Protein AF-A0A316RYY3-F1 (afdb_monomer_lite)

Foldseek 3Di:
DPPPVVVVVVVVVVVVVVVVVLLVLLVVLLVLQVQQPDDPVPSVVSSVCCVPVHSVVSVVVSVPRDRDD

Secondary structure (DSSP, 8-state):
--TTHHHHHHHHHHHHHHHHHHHHHHHHHHHHHHHTT--GGGHHHHHHHHHHT-HHHHHHHHHHSPP--

Radius of gyration: 16.87 Å; chains: 1; bounding box: 46×18×46 Å

Sequence (69 aa):
MQSTVIPTVILIAFYAAVLAAYFGSIRYLVDIIQMKGYPVQKRWPFYFIGVFATPIILGLIACAIPDKS

pLDDT: mean 85.88, std 9.18, range [55.44, 96.44]

Structure (mmCIF, N/CA/C/O backbone):
data_AF-A0A316RYY3-F1
#
_entry.id   AF-A0A316RYY3-F1
#
loop_
_atom_site.group_PDB
_atom_site.id
_atom_site.type_symbol
_atom_site.label_atom_id
_atom_site.label_alt_id
_atom_site.label_comp_id
_atom_site.label_asym_id
_atom_site.label_entity_id
_atom_site.label_seq_id
_atom_site.pdbx_PDB_ins_code
_atom_site.Cartn_x
_atom_site.Cartn_y
_atom_site.Cartn_z
_atom_site.occupancy
_atom_site.B_iso_or_equiv
_atom_site.auth_seq_id
_atom_site.auth_comp_id
_atom_site.auth_asym_id
_atom_site.auth_atom_id
_atom_site.pdbx_PDB_model_num
ATOM 1 N N . MET A 1 1 ? 21.667 -6.949 -31.025 1.00 55.44 1 MET A N 1
ATOM 2 C CA . MET A 1 1 ? 21.565 -6.671 -29.572 1.00 55.44 1 MET A CA 1
ATOM 3 C C . MET A 1 1 ? 20.589 -5.544 -29.204 1.00 55.44 1 MET A C 1
ATOM 5 O O . MET A 1 1 ? 20.199 -5.482 -28.052 1.00 55.44 1 MET A O 1
ATOM 9 N N . GLN A 1 2 ? 20.143 -4.686 -30.134 1.00 60.28 2 GLN A N 1
ATOM 10 C CA . GLN A 1 2 ? 19.298 -3.519 -29.814 1.00 60.28 2 GLN A CA 1
ATOM 11 C C . GLN A 1 2 ? 17.786 -3.823 -29.676 1.00 60.28 2 GLN A C 1
ATOM 13 O O . GLN A 1 2 ? 17.070 -3.053 -29.044 1.00 60.28 2 GLN A O 1
ATOM 18 N N . SER A 1 3 ? 17.282 -4.947 -30.214 1.00 68.19 3 SER A N 1
ATOM 19 C CA . SER A 1 3 ? 15.830 -5.217 -30.259 1.00 68.19 3 SER A CA 1
ATOM 20 C C . SER A 1 3 ? 15.207 -5.653 -28.926 1.00 68.19 3 SER A C 1
ATOM 22 O O . SER A 1 3 ? 13.999 -5.531 -28.762 1.00 68.19 3 SER A O 1
ATOM 24 N N . THR A 1 4 ? 15.998 -6.125 -27.957 1.00 78.19 4 THR A N 1
ATOM 25 C CA . THR A 1 4 ? 15.492 -6.608 -26.657 1.00 78.19 4 THR A CA 1
ATOM 26 C C . THR A 1 4 ? 15.441 -5.523 -25.582 1.00 78.19 4 THR A C 1
ATOM 28 O O . THR A 1 4 ? 14.765 -5.693 -24.570 1.00 78.19 4 THR A O 1
ATOM 31 N N . VAL A 1 5 ? 16.105 -4.382 -25.787 1.00 84.25 5 VAL A N 1
ATOM 32 C CA . VAL A 1 5 ? 16.179 -3.302 -24.788 1.00 84.25 5 VAL A CA 1
ATOM 33 C C . VAL A 1 5 ? 14.831 -2.594 -24.637 1.00 84.25 5 VAL A C 1
ATOM 35 O O . VAL A 1 5 ? 14.342 -2.436 -23.524 1.00 84.25 5 VAL A O 1
ATOM 38 N N . ILE A 1 6 ? 14.192 -2.231 -25.752 1.00 85.75 6 ILE A N 1
ATOM 39 C CA . ILE A 1 6 ? 12.890 -1.545 -25.770 1.00 85.75 6 ILE A CA 1
ATOM 40 C C . ILE A 1 6 ? 11.799 -2.341 -25.028 1.00 85.75 6 ILE A C 1
ATOM 42 O O . ILE A 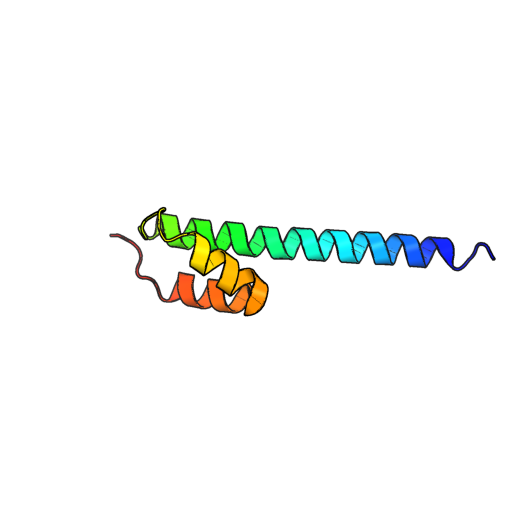1 6 ? 11.202 -1.780 -24.106 1.00 85.75 6 ILE A O 1
ATOM 46 N N . PRO A 1 7 ? 11.541 -3.630 -25.341 1.00 90.62 7 PRO A N 1
ATOM 47 C CA . PRO A 1 7 ? 10.529 -4.394 -24.614 1.00 90.62 7 PRO A CA 1
ATOM 48 C C . PRO A 1 7 ? 10.882 -4.557 -23.130 1.00 90.62 7 PRO A C 1
ATOM 50 O O . PRO A 1 7 ? 9.988 -4.529 -22.290 1.00 90.62 7 PRO A O 1
ATOM 53 N N . THR A 1 8 ? 12.171 -4.648 -22.787 1.00 91.69 8 THR A N 1
ATOM 54 C CA . THR A 1 8 ? 12.620 -4.737 -21.388 1.00 91.69 8 THR A CA 1
ATOM 55 C C . THR A 1 8 ? 12.305 -3.459 -20.609 1.00 91.69 8 THR A C 1
ATOM 57 O O . THR A 1 8 ? 11.779 -3.529 -19.501 1.00 91.69 8 THR A O 1
ATOM 60 N N . VAL A 1 9 ? 12.562 -2.284 -21.190 1.00 93.56 9 VAL A N 1
ATOM 61 C CA . VAL A 1 9 ? 12.261 -0.989 -20.555 1.00 93.56 9 VAL A CA 1
ATOM 62 C C . VAL A 1 9 ? 10.756 -0.811 -20.344 1.00 93.56 9 VAL A C 1
ATOM 64 O O . VAL A 1 9 ? 10.339 -0.399 -19.262 1.00 93.56 9 VAL A O 1
ATOM 67 N N . ILE A 1 10 ? 9.937 -1.168 -21.338 1.00 94.62 10 ILE A N 1
ATOM 68 C CA . ILE A 1 10 ? 8.469 -1.111 -21.225 1.00 94.62 10 ILE A CA 1
ATOM 69 C C . ILE A 1 10 ? 7.983 -2.021 -20.095 1.00 94.62 10 ILE A C 1
ATOM 71 O O . ILE A 1 10 ? 7.153 -1.615 -19.285 1.00 94.62 10 ILE A O 1
ATOM 75 N N . LEU A 1 11 ? 8.526 -3.235 -20.013 1.00 95.12 11 LEU A N 1
ATOM 76 C CA . LEU A 1 11 ? 8.157 -4.209 -18.993 1.00 95.12 11 LEU A CA 1
ATOM 77 C C . LEU A 1 11 ? 8.517 -3.709 -17.585 1.00 95.12 11 LEU A C 1
ATOM 79 O O . LEU A 1 11 ? 7.682 -3.769 -16.686 1.00 95.12 11 LEU A O 1
ATOM 83 N N . ILE A 1 12 ? 9.709 -3.130 -17.403 1.00 95.62 12 ILE A N 1
ATOM 84 C CA . ILE A 1 12 ? 10.120 -2.512 -16.131 1.00 95.62 12 ILE A CA 1
ATOM 85 C C . ILE A 1 12 ? 9.184 -1.357 -15.751 1.00 95.62 12 ILE A C 1
ATOM 87 O O . ILE A 1 12 ? 8.718 -1.296 -14.612 1.00 95.62 12 ILE A O 1
ATOM 91 N N . ALA A 1 13 ? 8.877 -0.461 -16.693 1.00 95.88 13 ALA A N 1
ATOM 92 C CA . ALA A 1 13 ? 7.977 0.665 -16.451 1.00 95.88 13 ALA A CA 1
ATOM 93 C C . ALA A 1 13 ? 6.563 0.196 -16.073 1.00 95.88 13 ALA A C 1
ATOM 95 O O . ALA A 1 13 ? 5.956 0.743 -15.150 1.00 95.88 13 ALA A O 1
ATOM 96 N N . PHE A 1 14 ? 6.063 -0.852 -16.732 1.00 96.44 14 PHE A N 1
ATOM 97 C CA . PHE A 1 14 ? 4.779 -1.463 -16.409 1.00 96.44 14 PHE A CA 1
ATOM 98 C C . PHE A 1 14 ? 4.766 -2.029 -14.984 1.00 96.44 14 PHE A C 1
ATOM 100 O O . PHE A 1 14 ? 3.874 -1.696 -14.207 1.00 96.44 14 PHE A O 1
ATOM 107 N N . TYR A 1 15 ? 5.779 -2.811 -14.595 1.00 95.88 15 TYR A N 1
ATOM 108 C CA . TYR A 1 15 ? 5.872 -3.336 -13.229 1.00 95.88 15 TYR A CA 1
ATOM 109 C C . TYR A 1 15 ? 5.989 -2.228 -12.178 1.00 95.88 15 TYR A C 1
ATOM 111 O O . TYR A 1 15 ? 5.350 -2.320 -11.131 1.00 95.88 15 TYR A O 1
ATOM 119 N N . ALA A 1 16 ? 6.742 -1.161 -12.457 1.00 95.94 16 ALA A N 1
ATOM 120 C CA . ALA A 1 16 ? 6.833 -0.009 -11.563 1.00 95.94 16 ALA A CA 1
ATOM 121 C C . ALA A 1 16 ? 5.474 0.693 -11.390 1.00 95.94 16 ALA A C 1
ATOM 123 O O . ALA A 1 16 ? 5.090 1.027 -10.267 1.00 95.94 16 ALA A O 1
ATOM 124 N N . ALA A 1 17 ? 4.715 0.865 -12.477 1.00 96.19 17 ALA A N 1
ATOM 125 C CA . ALA A 1 17 ? 3.373 1.440 -12.434 1.00 96.19 17 ALA A CA 1
ATOM 126 C C . ALA A 1 17 ? 2.389 0.551 -11.654 1.00 96.19 17 ALA A C 1
ATOM 128 O O . ALA A 1 17 ? 1.632 1.056 -10.825 1.00 96.19 17 ALA A O 1
ATOM 129 N N . VAL A 1 18 ? 2.438 -0.769 -11.859 1.00 95.44 18 VAL A N 1
ATOM 130 C CA . VAL A 1 18 ? 1.624 -1.740 -11.109 1.00 95.44 18 VAL A CA 1
ATOM 131 C C . VAL A 1 18 ? 1.961 -1.698 -9.620 1.00 95.44 18 VAL A C 1
ATOM 133 O O . VAL A 1 18 ? 1.055 -1.671 -8.789 1.00 95.44 18 VAL A O 1
ATOM 136 N N . LEU A 1 19 ? 3.246 -1.629 -9.268 1.00 94.12 19 LEU A N 1
ATOM 137 C CA . LEU A 1 19 ? 3.688 -1.520 -7.881 1.00 94.12 19 LEU A CA 1
ATOM 138 C C . LEU A 1 19 ? 3.168 -0.226 -7.231 1.00 94.12 19 LEU A C 1
ATOM 140 O O . LEU A 1 19 ? 2.637 -0.253 -6.120 1.00 94.12 19 LEU A O 1
ATOM 144 N N . ALA A 1 20 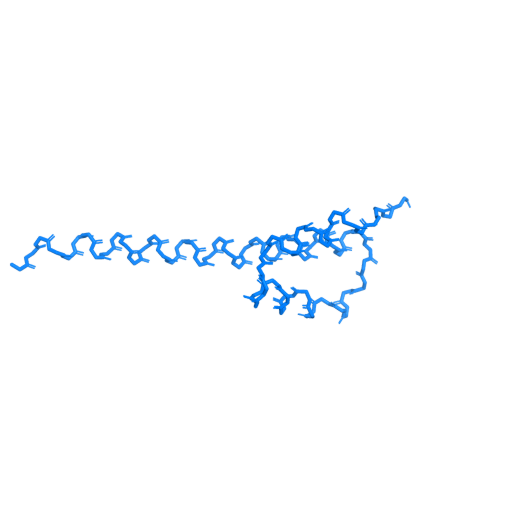? 3.262 0.905 -7.934 1.00 94.62 2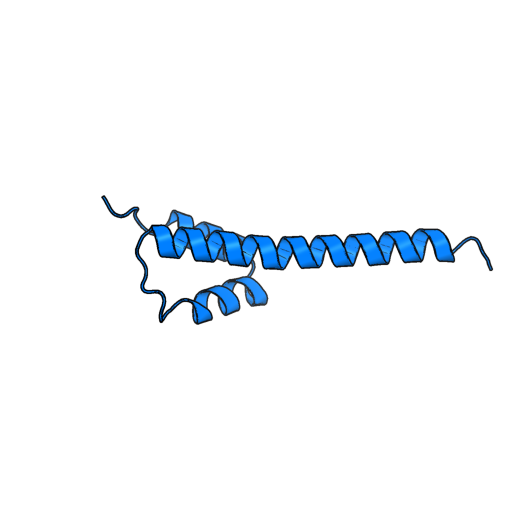0 ALA A N 1
ATOM 145 C CA . ALA A 1 20 ? 2.738 2.181 -7.454 1.00 94.62 20 ALA A CA 1
ATOM 146 C C . ALA A 1 20 ? 1.212 2.135 -7.259 1.00 94.62 20 ALA A C 1
ATOM 148 O O . ALA A 1 20 ? 0.711 2.572 -6.220 1.00 94.62 20 ALA A O 1
ATOM 149 N N . ALA A 1 21 ? 0.478 1.552 -8.212 1.00 94.25 21 ALA A N 1
ATOM 150 C CA . ALA A 1 21 ? -0.967 1.361 -8.114 1.00 94.25 21 ALA A CA 1
ATOM 151 C C . ALA A 1 21 ? -1.350 0.444 -6.939 1.00 94.25 21 ALA A C 1
ATOM 153 O O . ALA A 1 21 ? -2.309 0.730 -6.220 1.00 94.25 21 ALA A O 1
ATOM 154 N N . TYR A 1 22 ? -0.568 -0.610 -6.689 1.00 93.25 22 TYR A N 1
ATOM 155 C CA . TYR A 1 22 ? -0.762 -1.524 -5.566 1.00 93.25 22 TYR A CA 1
ATOM 156 C C . TYR A 1 22 ? -0.699 -0.786 -4.223 1.00 93.25 22 TYR A C 1
ATOM 158 O O . TYR A 1 22 ? -1.675 -0.783 -3.470 1.00 93.25 22 TYR A O 1
ATOM 166 N N . PHE A 1 23 ? 0.397 -0.075 -3.948 1.00 93.00 23 PHE A N 1
ATOM 167 C CA . PHE A 1 23 ? 0.532 0.694 -2.705 1.00 93.00 23 PHE A CA 1
ATOM 168 C C . PHE A 1 23 ? -0.456 1.867 -2.620 1.00 93.00 23 PHE A C 1
ATOM 170 O O . PHE A 1 23 ? -0.954 2.175 -1.533 1.00 93.00 23 PHE A O 1
ATOM 177 N N . GLY A 1 24 ? -0.789 2.488 -3.757 1.00 93.62 24 GLY A N 1
ATOM 178 C CA . GLY A 1 24 ? -1.822 3.518 -3.845 1.00 93.62 24 GLY A CA 1
ATOM 179 C C . GLY A 1 24 ? -3.197 3.003 -3.410 1.00 93.62 24 GLY A C 1
ATOM 180 O O . GLY A 1 24 ? -3.853 3.637 -2.584 1.00 93.62 24 GLY A O 1
ATOM 181 N N . SER A 1 25 ? -3.597 1.820 -3.889 1.00 93.12 25 SER A N 1
ATOM 182 C CA . SER A 1 25 ? -4.875 1.195 -3.526 1.00 93.12 25 SER A CA 1
ATOM 183 C C . SER A 1 25 ? -4.965 0.874 -2.031 1.00 93.12 25 SER A C 1
ATOM 185 O O . SER A 1 25 ? -5.977 1.173 -1.399 1.00 93.12 25 SER A O 1
ATOM 187 N N . ILE A 1 26 ? -3.880 0.365 -1.435 1.00 93.25 26 ILE A N 1
ATOM 188 C CA . ILE A 1 26 ? -3.793 0.102 0.007 1.00 93.25 26 ILE A CA 1
ATOM 189 C C . ILE A 1 26 ? -4.008 1.396 0.788 1.00 93.25 26 ILE A C 1
ATOM 191 O O . ILE A 1 26 ? -4.834 1.438 1.696 1.00 93.25 26 ILE A O 1
ATOM 195 N N . ARG A 1 27 ? -3.292 2.468 0.427 1.00 92.31 27 ARG A N 1
ATOM 196 C CA . ARG A 1 27 ? -3.432 3.764 1.097 1.00 92.31 27 ARG A CA 1
ATOM 197 C C . ARG A 1 27 ? -4.865 4.286 1.015 1.00 92.31 27 ARG A C 1
ATOM 199 O O . ARG A 1 27 ? -5.399 4.695 2.039 1.00 92.31 27 ARG A O 1
ATOM 206 N N . TYR A 1 28 ? -5.478 4.224 -0.164 1.00 92.25 28 TYR A N 1
ATOM 207 C CA . TYR A 1 28 ? -6.843 4.700 -0.375 1.00 92.25 28 TYR A CA 1
ATOM 208 C C . TYR A 1 28 ? -7.867 3.920 0.462 1.00 92.25 28 TYR A C 1
ATOM 210 O O . TYR A 1 28 ? -8.722 4.508 1.118 1.00 92.25 28 TYR A O 1
ATOM 218 N N . LEU A 1 29 ? -7.740 2.592 0.512 1.00 91.19 29 LEU A N 1
ATOM 219 C CA . LEU A 1 29 ? -8.612 1.735 1.317 1.00 91.19 29 LEU A CA 1
ATOM 220 C C . LEU A 1 29 ? -8.448 1.976 2.817 1.00 91.19 29 LEU A C 1
ATOM 222 O O . LEU A 1 29 ? -9.432 2.036 3.551 1.00 91.19 29 LEU A O 1
ATOM 226 N N . VAL A 1 30 ? -7.211 2.155 3.273 1.00 90.12 30 VAL A N 1
ATOM 227 C CA . VAL A 1 30 ? -6.929 2.521 4.661 1.00 90.12 30 VAL A CA 1
ATOM 228 C C . VAL A 1 30 ? -7.561 3.873 5.005 1.00 90.12 30 VAL A C 1
ATOM 230 O O . VAL A 1 30 ? -8.130 4.010 6.086 1.00 90.12 30 VAL A O 1
ATOM 233 N N . ASP A 1 31 ? -7.509 4.847 4.096 1.00 89.81 31 ASP A N 1
ATOM 234 C CA . ASP A 1 31 ? -8.132 6.160 4.294 1.00 89.81 31 ASP A CA 1
ATOM 235 C C . ASP A 1 31 ? -9.663 6.044 4.396 1.00 89.81 31 ASP A C 1
ATOM 237 O O . ASP A 1 31 ? -10.255 6.630 5.301 1.00 89.81 31 ASP A O 1
ATOM 241 N N . ILE A 1 32 ? -10.304 5.207 3.570 1.00 89.19 32 ILE A N 1
ATOM 242 C CA . ILE A 1 32 ? -11.747 4.911 3.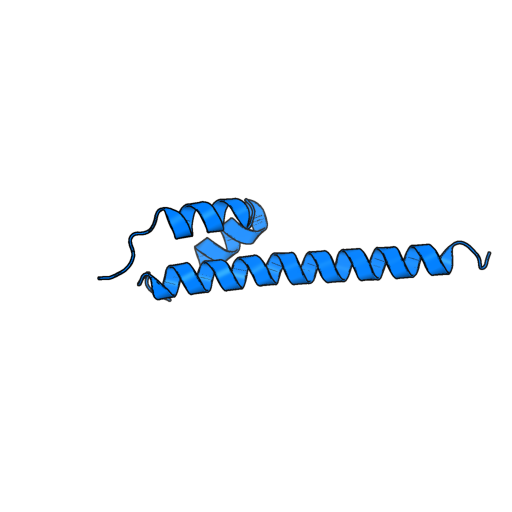672 1.00 89.19 32 ILE A CA 1
ATOM 243 C C . ILE A 1 32 ? -12.096 4.310 5.041 1.00 89.19 32 ILE A C 1
ATOM 245 O O . ILE A 1 32 ? -13.051 4.740 5.689 1.00 89.19 32 ILE A O 1
ATOM 249 N N . ILE A 1 33 ? -11.311 3.339 5.515 1.00 88.38 33 ILE A N 1
ATOM 250 C CA . ILE A 1 33 ? -11.507 2.723 6.837 1.00 88.38 33 ILE A CA 1
ATOM 251 C C . ILE A 1 33 ? -11.414 3.781 7.950 1.00 88.38 33 ILE A C 1
ATOM 253 O O . ILE A 1 33 ? -12.182 3.749 8.914 1.00 88.38 33 ILE A O 1
ATOM 257 N N . GLN A 1 34 ? -10.510 4.752 7.814 1.00 88.00 34 GLN A N 1
ATOM 258 C CA . GLN A 1 34 ? -10.392 5.863 8.759 1.00 88.00 34 GLN A CA 1
ATOM 259 C C . GLN A 1 34 ? -11.569 6.838 8.688 1.00 88.00 34 GLN A C 1
ATOM 261 O O . GLN A 1 34 ? -12.027 7.291 9.736 1.00 88.00 34 GLN A O 1
ATOM 266 N N . MET A 1 35 ? -12.093 7.126 7.493 1.00 86.44 35 MET A N 1
ATOM 267 C CA . MET A 1 35 ? -13.300 7.947 7.316 1.00 86.44 35 MET A CA 1
ATOM 268 C C . MET A 1 35 ? -14.525 7.301 7.972 1.00 86.44 35 MET A C 1
ATOM 270 O O . MET A 1 35 ? -15.318 7.990 8.608 1.00 86.44 35 MET A O 1
ATOM 274 N N . LYS A 1 36 ? -14.606 5.967 7.942 1.00 86.06 36 LYS A N 1
ATOM 275 C CA . LYS A 1 36 ? -15.588 5.171 8.700 1.00 86.06 36 LYS A CA 1
ATOM 276 C C . LYS A 1 36 ? -15.357 5.199 10.215 1.00 86.06 36 LYS A C 1
ATOM 278 O O . LYS A 1 36 ? -16.113 4.622 10.988 1.00 86.06 36 LYS A O 1
ATOM 283 N N . GLY A 1 37 ? -14.323 5.902 10.673 1.00 80.88 37 GLY A N 1
ATOM 284 C CA . GLY A 1 37 ? -14.157 6.273 12.063 1.00 80.88 37 GLY A CA 1
ATOM 285 C C . GLY A 1 37 ? -13.307 5.343 12.910 1.00 80.88 37 GLY A C 1
ATOM 286 O O . GLY A 1 37 ? -13.348 5.468 14.141 1.00 80.88 37 GLY A O 1
ATOM 287 N N . TYR A 1 38 ? -12.542 4.455 12.276 1.00 81.38 38 TYR A N 1
ATOM 288 C CA . TYR A 1 38 ? -11.510 3.677 12.949 1.00 81.38 38 TYR A CA 1
ATOM 289 C C . TYR A 1 38 ? -10.359 4.580 13.428 1.00 81.38 38 TYR A C 1
ATOM 291 O O . TYR A 1 38 ? -9.922 5.474 12.698 1.00 81.38 38 TYR A O 1
ATOM 299 N N . PRO A 1 39 ? -9.825 4.353 14.642 1.00 77.00 39 PRO A N 1
ATOM 300 C CA . PRO A 1 39 ? -8.793 5.205 15.219 1.00 77.00 39 PRO A CA 1
ATOM 301 C C . PRO A 1 39 ? -7.491 5.160 14.410 1.00 77.00 39 PRO A C 1
ATOM 303 O O . PRO A 1 39 ? -6.961 4.090 14.101 1.00 77.00 39 PRO A O 1
ATOM 306 N N . VAL A 1 40 ? -6.919 6.341 14.152 1.00 71.19 40 VAL A N 1
ATOM 307 C CA . VAL A 1 40 ? -5.684 6.532 13.367 1.00 71.19 40 VAL A CA 1
ATOM 308 C C . VAL A 1 40 ? -4.487 5.767 13.949 1.00 71.19 40 VAL A C 1
ATOM 310 O O . VAL A 1 40 ? -3.622 5.306 13.209 1.00 71.19 40 VAL A O 1
ATOM 313 N N . GLN A 1 41 ? -4.464 5.542 15.263 1.00 73.19 41 GLN A N 1
ATOM 314 C CA . GLN A 1 41 ? -3.411 4.781 15.950 1.00 73.19 41 GLN A CA 1
ATOM 315 C C . GLN A 1 41 ? -3.351 3.305 15.516 1.00 73.19 41 GLN A C 1
ATOM 317 O O . GLN A 1 41 ? -2.297 2.682 15.607 1.00 73.19 41 GLN A O 1
ATOM 322 N N . LYS A 1 42 ? -4.450 2.749 14.987 1.00 74.06 42 LYS A N 1
ATOM 323 C CA . LYS A 1 42 ? -4.524 1.364 14.491 1.00 74.06 42 LYS A CA 1
ATOM 324 C C . LYS A 1 42 ? -4.389 1.263 12.965 1.00 74.06 42 LYS A C 1
ATOM 326 O O . LYS A 1 42 ? -4.791 0.262 12.383 1.00 74.06 42 LYS A O 1
ATOM 331 N N . ARG A 1 43 ? -3.811 2.275 12.304 1.00 81.06 43 ARG A N 1
ATOM 332 C CA . ARG A 1 43 ? -3.631 2.308 10.839 1.00 81.06 43 ARG A CA 1
ATOM 333 C C . ARG A 1 43 ? -2.602 1.292 10.326 1.00 81.06 43 ARG A C 1
ATOM 335 O O . ARG A 1 43 ? -2.796 0.697 9.272 1.00 81.06 43 ARG A O 1
ATOM 342 N N . TRP A 1 44 ? -1.516 1.088 11.071 1.00 82.56 44 TRP A N 1
ATOM 343 C CA . TRP A 1 44 ? -0.388 0.236 10.671 1.00 82.56 44 TRP A CA 1
ATOM 344 C C . TRP A 1 44 ? -0.770 -1.217 10.346 1.00 82.56 44 TRP A C 1
ATOM 346 O O . TRP A 1 44 ? -0.377 -1.689 9.280 1.00 82.56 44 TRP A O 1
ATOM 356 N N . PRO A 1 45 ? -1.576 -1.917 11.170 1.00 86.31 45 PRO A N 1
ATOM 357 C CA . PRO A 1 45 ? -2.062 -3.257 10.846 1.00 86.31 45 PRO A CA 1
ATOM 358 C C . PRO A 1 45 ? -2.744 -3.360 9.478 1.00 86.31 45 PRO A C 1
ATOM 360 O O . PRO A 1 45 ? -2.529 -4.333 8.763 1.00 86.31 45 PRO A O 1
ATOM 363 N N . PHE A 1 46 ? -3.517 -2.348 9.074 1.00 83.69 46 PHE A N 1
ATOM 364 C CA . PHE A 1 46 ? -4.202 -2.359 7.782 1.00 83.69 46 PHE A CA 1
ATOM 365 C C . PHE A 1 46 ? -3.225 -2.261 6.606 1.00 83.69 46 PHE A C 1
ATOM 367 O O . PHE A 1 46 ? -3.413 -2.951 5.610 1.00 83.69 46 PHE A O 1
ATOM 374 N N . TYR A 1 47 ? -2.131 -1.504 6.735 1.00 86.62 47 TYR A N 1
ATOM 375 C CA . TYR A 1 47 ? -1.061 -1.526 5.733 1.00 86.62 47 TYR A CA 1
ATOM 376 C C . TYR A 1 47 ? -0.399 -2.900 5.623 1.00 86.62 47 TYR A C 1
ATOM 378 O O . TYR A 1 47 ? -0.173 -3.368 4.511 1.00 86.62 47 TYR A O 1
ATOM 386 N N . PHE A 1 48 ? -0.140 -3.572 6.749 1.00 86.44 48 PHE A N 1
ATOM 387 C CA . PHE A 1 48 ? 0.396 -4.936 6.734 1.00 86.44 48 PHE A CA 1
ATOM 388 C C . PHE A 1 48 ? -0.560 -5.917 6.046 1.00 86.44 48 PHE A C 1
ATOM 390 O O . PHE A 1 48 ? -0.128 -6.677 5.183 1.00 86.44 48 PHE A O 1
ATOM 397 N N . ILE A 1 49 ? -1.859 -5.853 6.354 1.00 85.31 49 ILE A N 1
ATOM 398 C CA . ILE A 1 49 ? -2.880 -6.674 5.685 1.00 85.31 49 ILE A CA 1
ATOM 399 C C . ILE A 1 49 ? -2.899 -6.381 4.179 1.00 85.31 49 ILE A C 1
ATOM 401 O O . ILE A 1 49 ? -2.905 -7.305 3.370 1.00 85.31 49 ILE A O 1
ATOM 405 N N . GLY A 1 50 ? -2.836 -5.109 3.787 1.00 85.31 50 GLY A N 1
ATOM 406 C CA . GLY A 1 50 ? -2.798 -4.721 2.381 1.00 85.31 50 GLY A CA 1
ATOM 407 C C . GLY A 1 50 ? -1.597 -5.268 1.627 1.00 85.31 50 GLY A C 1
ATOM 408 O O . GLY A 1 50 ? -1.762 -5.763 0.518 1.00 85.31 50 GLY A O 1
ATOM 409 N N . VAL A 1 51 ? -0.406 -5.190 2.226 1.00 87.25 51 VAL A N 1
ATOM 410 C CA . VAL A 1 51 ? 0.846 -5.609 1.586 1.00 87.25 51 VAL A CA 1
ATOM 411 C C . VAL A 1 51 ? 0.960 -7.128 1.507 1.00 87.25 51 VAL A C 1
ATOM 413 O O . VAL A 1 51 ? 1.301 -7.632 0.440 1.00 87.25 51 VAL A O 1
ATOM 416 N N . PHE A 1 52 ? 0.666 -7.844 2.596 1.00 84.56 52 PHE A N 1
ATOM 417 C CA . PHE A 1 52 ? 0.871 -9.294 2.686 1.00 84.56 52 PHE A CA 1
ATOM 418 C C . PHE A 1 52 ? -0.326 -10.121 2.215 1.00 84.56 52 PHE A C 1
ATOM 420 O O . PHE A 1 52 ? -0.128 -11.199 1.663 1.00 84.56 52 PHE A O 1
ATOM 427 N N . ALA A 1 53 ? -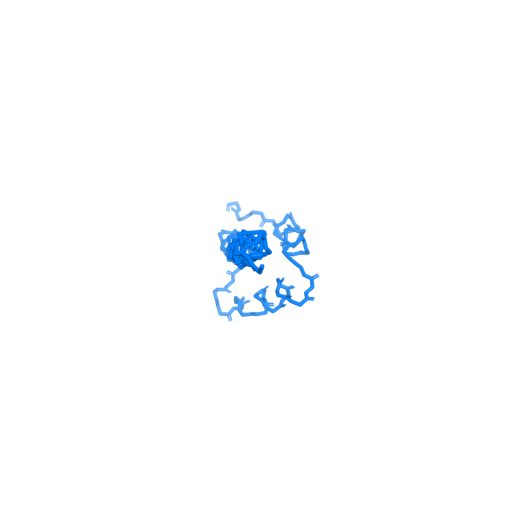1.553 -9.653 2.451 1.00 84.31 53 ALA A N 1
ATOM 428 C CA . ALA A 1 53 ? -2.755 -10.425 2.151 1.00 84.31 53 ALA A CA 1
ATOM 429 C C . ALA A 1 53 ? -3.360 -10.040 0.797 1.00 84.31 53 ALA A C 1
ATOM 431 O O . ALA A 1 53 ? -3.714 -10.937 0.040 1.00 84.31 53 ALA A O 1
ATOM 432 N N . THR A 1 54 ? -3.505 -8.733 0.532 1.00 85.88 54 THR A N 1
ATOM 433 C CA . THR A 1 54 ? -3.833 -8.044 -0.741 1.00 85.88 54 THR A CA 1
ATOM 434 C C . THR A 1 54 ? -4.706 -6.808 -0.467 1.00 85.88 54 THR A C 1
ATOM 436 O O . THR A 1 54 ? -5.465 -6.777 0.509 1.00 85.88 54 THR A O 1
ATOM 439 N N . PRO A 1 55 ? -4.716 -5.807 -1.368 1.00 85.38 55 PRO A N 1
ATOM 440 C CA . PRO A 1 55 ? -5.683 -4.711 -1.325 1.00 85.38 55 PRO A CA 1
ATOM 441 C C . PRO A 1 55 ? -7.143 -5.182 -1.444 1.00 85.38 55 PRO A C 1
ATOM 443 O O . PRO A 1 55 ? -8.036 -4.514 -0.940 1.00 85.38 55 PRO A O 1
ATOM 446 N N . ILE A 1 56 ? -7.413 -6.353 -2.033 1.00 88.19 56 ILE A N 1
ATOM 447 C CA . ILE A 1 56 ? -8.775 -6.909 -2.127 1.00 88.19 56 ILE A CA 1
ATOM 448 C C . ILE A 1 56 ? -9.344 -7.185 -0.730 1.00 88.19 56 ILE A C 1
ATOM 450 O O . ILE A 1 56 ? -10.472 -6.797 -0.429 1.00 88.19 56 ILE A O 1
ATOM 454 N N . ILE A 1 57 ? -8.548 -7.799 0.150 1.00 88.62 57 ILE A N 1
ATOM 455 C CA . ILE A 1 57 ? -8.958 -8.092 1.530 1.00 88.62 57 ILE A CA 1
ATOM 456 C C . ILE A 1 57 ? -9.202 -6.794 2.307 1.00 88.62 57 ILE A C 1
ATOM 458 O O . ILE A 1 57 ? -10.188 -6.692 3.034 1.00 88.62 57 ILE A O 1
ATOM 462 N N . LEU A 1 58 ? -8.367 -5.770 2.105 1.00 88.50 58 LEU A N 1
ATOM 463 C CA . LEU A 1 58 ? -8.618 -4.434 2.657 1.00 88.50 58 LEU A CA 1
ATOM 464 C C . LEU A 1 58 ? -9.936 -3.829 2.164 1.00 88.50 58 LEU A C 1
ATOM 466 O O . LEU A 1 58 ? -10.641 -3.208 2.954 1.00 88.50 58 LEU A O 1
ATOM 470 N N . GLY A 1 59 ? -10.276 -4.026 0.888 1.00 87.75 59 GLY A N 1
ATOM 471 C CA . GLY A 1 59 ? -11.553 -3.611 0.310 1.00 87.75 59 GLY A CA 1
ATOM 472 C C . GLY A 1 59 ? -12.739 -4.271 1.001 1.00 87.75 59 GLY A C 1
ATOM 473 O O . GLY A 1 59 ? -13.668 -3.583 1.412 1.00 87.75 59 GLY A O 1
ATOM 474 N N . LEU A 1 60 ? -12.670 -5.586 1.223 1.00 90.06 60 LEU A N 1
ATOM 475 C CA . LEU A 1 60 ? -13.704 -6.324 1.953 1.00 90.06 60 LEU A CA 1
ATOM 476 C C . LEU A 1 60 ? -13.854 -5.831 3.395 1.00 90.06 60 LEU A C 1
ATOM 478 O O . LEU A 1 60 ? -14.976 -5.649 3.862 1.00 90.06 60 LEU A O 1
ATOM 482 N N . ILE A 1 61 ? -12.740 -5.563 4.084 1.00 86.69 61 ILE A N 1
ATOM 483 C CA . ILE A 1 61 ? -12.758 -4.986 5.434 1.00 86.69 61 ILE A CA 1
ATOM 484 C C . ILE A 1 61 ? -13.412 -3.601 5.410 1.00 86.69 61 ILE A C 1
ATOM 486 O O . ILE A 1 61 ? -14.279 -3.323 6.234 1.00 86.69 61 ILE A O 1
ATOM 490 N N . ALA A 1 62 ? -13.043 -2.746 4.454 1.00 87.25 62 ALA A N 1
ATOM 491 C CA . ALA A 1 62 ? -13.642 -1.425 4.301 1.00 87.25 62 ALA A CA 1
ATOM 492 C C . ALA A 1 62 ? -15.158 -1.506 4.052 1.00 87.25 62 ALA A C 1
ATOM 494 O O . ALA A 1 62 ? -15.904 -0.728 4.640 1.00 87.25 62 ALA A O 1
ATOM 495 N N . CYS A 1 63 ? -15.624 -2.463 3.244 1.00 86.94 63 CYS A N 1
ATOM 496 C CA . CYS A 1 63 ? -17.050 -2.708 3.014 1.00 86.94 63 CYS A CA 1
ATOM 497 C C . CYS A 1 63 ? -17.774 -3.260 4.250 1.00 86.94 63 CYS A C 1
ATOM 499 O O . CYS A 1 63 ? -18.934 -2.926 4.470 1.00 86.94 63 CYS A O 1
ATOM 501 N N . ALA A 1 64 ? -17.110 -4.102 5.044 1.00 87.50 64 ALA A N 1
ATOM 502 C CA . ALA A 1 64 ? -17.695 -4.711 6.236 1.00 87.50 64 ALA A CA 1
ATOM 503 C C . ALA A 1 64 ? -17.808 -3.733 7.417 1.00 87.50 64 ALA A C 1
ATOM 505 O O . ALA A 1 64 ? -18.637 -3.935 8.304 1.00 87.50 64 ALA A O 1
ATOM 506 N N . ILE A 1 65 ? -16.978 -2.686 7.453 1.00 84.06 65 ILE A N 1
ATOM 5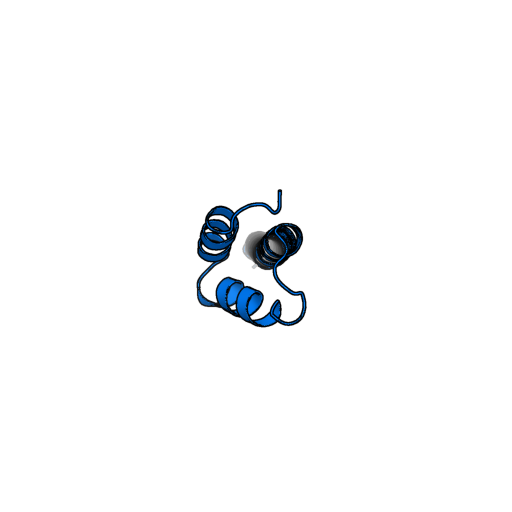07 C CA . ILE A 1 65 ? -17.036 -1.674 8.507 1.00 84.06 65 ILE A CA 1
ATOM 508 C C . ILE A 1 65 ? -18.247 -0.755 8.261 1.00 84.06 65 ILE A C 1
ATOM 510 O O . ILE A 1 65 ? -18.342 -0.144 7.187 1.00 84.06 65 ILE A O 1
ATOM 514 N N . PRO A 1 66 ? -19.154 -0.614 9.247 1.00 78.38 66 PRO A N 1
ATOM 515 C CA . PRO A 1 66 ? -20.307 0.266 9.124 1.00 78.38 66 PRO A CA 1
ATOM 516 C C . PRO A 1 66 ? -19.856 1.722 9.005 1.00 78.38 66 PRO A C 1
ATOM 518 O O . PRO A 1 66 ? -18.905 2.149 9.664 1.00 78.38 66 PRO A O 1
ATOM 521 N N . ASP A 1 67 ? -20.536 2.480 8.149 1.00 76.69 67 ASP A N 1
ATOM 522 C CA . ASP A 1 67 ? -20.343 3.925 8.086 1.00 76.69 67 ASP A CA 1
ATOM 523 C C . ASP A 1 67 ? -20.759 4.555 9.415 1.00 76.69 67 ASP A C 1
ATOM 525 O O . ASP A 1 67 ? -21.770 4.176 10.012 1.00 76.69 67 ASP A O 1
ATOM 529 N N . LYS A 1 68 ? -19.966 5.516 9.895 1.00 65.44 68 LYS A N 1
ATOM 530 C CA . LYS A 1 68 ? -20.404 6.369 10.999 1.00 65.44 68 LYS A CA 1
ATOM 531 C C . LYS A 1 68 ? -21.584 7.205 10.502 1.00 65.44 68 LYS A C 1
ATOM 533 O O . LYS A 1 68 ? -21.398 8.023 9.605 1.00 65.44 68 LYS A O 1
ATOM 538 N N . SER A 1 69 ? -22.764 6.954 11.071 1.00 55.44 69 SER A N 1
ATOM 539 C CA . SER A 1 69 ? -23.964 7.791 10.942 1.00 55.44 69 SER A CA 1
ATOM 540 C C . SER A 1 69 ? -23.751 9.165 11.560 1.00 55.44 69 SER A C 1
ATOM 542 O O . SER A 1 69 ? -23.221 9.178 12.699 1.00 55.44 69 SER A O 1
#